Protein AF-A0A7X7FWV8-F1 (afdb_monomer)

pLDDT: mean 86.87, std 10.94, range [51.66, 97.0]

Sequence (102 aa):
MTTLDWKPKEHTPRALLIGHDPRLQLSDTQAEYALFANYYFDKTIKDRAFKSKQGLAAAAFNQISHITNGKIKPKEIYITNLCNSALPHALQSKTVYIPVEK

Foldseek 3Di:
DFAAKDAQPPEAAPEEAAAAEQADLPDPHGANHALVLCLCVPPVDDDPCSVVSNVSNVVVQVVVCVVVVNPAHSSNYIYYYPGRDDDPRDDPPDDDDDDDDD

Secondary structure (DSSP, 8-state):
-BPBPB--SSS---EEEEES-SEETTEEEEPSBGGGHHHHH-SS---TTHHHHHHHHHHHHHHHHHHTTTSS-GGGEEEEES-SB-PPPPPTT-PPPPPPP-

Structure (mmCIF, N/CA/C/O backbone):
data_AF-A0A7X7FWV8-F1
#
_entry.id   AF-A0A7X7FWV8-F1
#
loop_
_atom_site.group_PDB
_atom_site.id
_atom_site.type_symbol
_atom_site.label_atom_id
_atom_site.label_alt_id
_atom_site.label_comp_id
_atom_site.label_asym_id
_atom_site.label_entity_id
_atom_site.label_seq_id
_atom_site.pdbx_PDB_ins_code
_atom_site.Cartn_x
_atom_site.Cartn_y
_atom_site.Cartn_z
_atom_site.occupancy
_atom_site.B_iso_or_equiv
_atom_site.auth_seq_id
_atom_site.auth_comp_id
_atom_site.auth_asym_id
_atom_site.auth_atom_id
_atom_site.pdbx_PDB_model_num
ATOM 1 N N . MET A 1 1 ? 13.189 -9.725 -5.873 1.00 69.19 1 MET A N 1
ATOM 2 C CA . MET A 1 1 ? 12.690 -9.321 -4.544 1.00 69.19 1 MET A CA 1
ATOM 3 C C . MET A 1 1 ? 11.186 -9.535 -4.540 1.00 69.19 1 MET A C 1
ATOM 5 O O . MET A 1 1 ? 10.567 -9.252 -5.560 1.00 69.19 1 MET A O 1
ATOM 9 N N . THR A 1 2 ? 10.635 -10.077 -3.456 1.00 85.88 2 THR A N 1
ATOM 10 C CA . THR A 1 2 ? 9.190 -10.304 -3.304 1.00 85.88 2 THR A CA 1
ATOM 11 C C . THR A 1 2 ? 8.635 -9.225 -2.388 1.00 85.88 2 THR A C 1
ATOM 13 O O . THR A 1 2 ? 9.180 -9.011 -1.306 1.00 85.88 2 THR A O 1
ATOM 16 N N . THR A 1 3 ? 7.589 -8.532 -2.823 1.00 92.38 3 THR A N 1
ATOM 17 C CA . THR A 1 3 ? 6.879 -7.556 -1.994 1.00 92.38 3 THR A CA 1
ATOM 18 C C . THR A 1 3 ? 6.072 -8.266 -0.919 1.00 92.38 3 THR A C 1
ATOM 20 O O . THR A 1 3 ? 5.487 -9.322 -1.152 1.00 92.38 3 THR A O 1
ATOM 23 N N . LEU A 1 4 ? 6.038 -7.675 0.267 1.00 95.31 4 LEU A N 1
ATOM 24 C CA . LEU A 1 4 ? 5.279 -8.150 1.408 1.00 95.31 4 LEU A CA 1
ATOM 25 C C . LEU A 1 4 ? 3.865 -7.571 1.397 1.00 95.31 4 LEU A C 1
ATOM 27 O O . LEU A 1 4 ? 3.641 -6.408 1.052 1.00 95.31 4 LEU A O 1
ATOM 31 N N . ASP A 1 5 ? 2.908 -8.365 1.855 1.00 95.81 5 ASP A N 1
ATOM 32 C CA . ASP A 1 5 ? 1.575 -7.857 2.149 1.00 95.81 5 ASP A CA 1
ATOM 33 C C . ASP A 1 5 ? 1.603 -6.941 3.380 1.00 95.81 5 ASP A C 1
ATOM 35 O O . ASP A 1 5 ? 2.430 -7.103 4.282 1.00 95.81 5 ASP A O 1
ATOM 39 N N . TRP A 1 6 ? 0.639 -6.027 3.479 1.00 94.94 6 TRP A N 1
ATOM 40 C CA . TRP A 1 6 ? 0.399 -5.276 4.708 1.00 94.94 6 TRP A CA 1
ATOM 41 C C . TRP A 1 6 ? -0.863 -5.769 5.407 1.00 94.94 6 TRP A C 1
ATOM 43 O O . TRP A 1 6 ? -1.981 -5.543 4.939 1.00 94.94 6 TRP A O 1
ATOM 53 N N . LYS A 1 7 ? -0.674 -6.433 6.551 1.00 93.81 7 LYS A N 1
ATOM 54 C CA . LYS A 1 7 ? -1.748 -6.991 7.381 1.00 93.81 7 LYS A CA 1
ATOM 55 C C . LYS A 1 7 ? -2.016 -6.093 8.591 1.00 93.81 7 LYS A C 1
ATOM 57 O O . LYS A 1 7 ? -1.074 -5.781 9.324 1.00 93.81 7 LYS A O 1
ATOM 62 N N . PRO A 1 8 ? -3.281 -5.713 8.847 1.00 88.81 8 PRO A N 1
ATOM 63 C CA . PRO A 1 8 ? -3.694 -5.173 10.135 1.00 88.81 8 PRO A CA 1
ATOM 64 C C . PRO A 1 8 ? -3.218 -6.061 11.288 1.00 88.81 8 PRO A C 1
ATOM 66 O O . PRO A 1 8 ? -3.483 -7.260 11.288 1.00 88.81 8 PRO A O 1
ATOM 69 N N . LYS A 1 9 ? -2.506 -5.485 12.264 1.00 85.94 9 LYS A N 1
ATOM 70 C CA . LYS A 1 9 ? -2.011 -6.235 13.434 1.00 85.94 9 LYS A CA 1
ATOM 71 C C . LYS A 1 9 ? -3.064 -6.377 14.533 1.00 85.94 9 LYS A C 1
ATOM 73 O O . LYS A 1 9 ? -3.150 -7.416 15.171 1.00 85.94 9 LYS A O 1
ATOM 78 N N . GLU A 1 10 ? -3.855 -5.328 14.744 1.00 89.38 10 GLU A N 1
ATOM 79 C CA . GLU A 1 10 ? -4.756 -5.188 15.902 1.00 89.38 10 GLU A CA 1
ATOM 80 C C . GLU A 1 10 ? -6.244 -5.198 15.520 1.00 89.38 10 GLU A C 1
ATOM 82 O O . GLU A 1 10 ? -7.116 -5.080 16.378 1.00 89.38 10 GLU A O 1
ATOM 87 N N . HIS A 1 11 ? -6.560 -5.307 14.228 1.00 89.19 11 HIS A N 1
ATOM 88 C CA . HIS A 1 11 ? -7.925 -5.198 13.720 1.00 89.19 11 HIS A CA 1
ATOM 89 C C . HIS A 1 11 ? -8.244 -6.332 12.755 1.00 89.19 11 HIS A C 1
ATOM 91 O O . HIS A 1 11 ? -7.421 -6.682 11.912 1.00 89.19 11 HIS A O 1
ATOM 97 N N . THR A 1 12 ? -9.469 -6.851 12.823 1.00 92.38 12 THR A N 1
ATOM 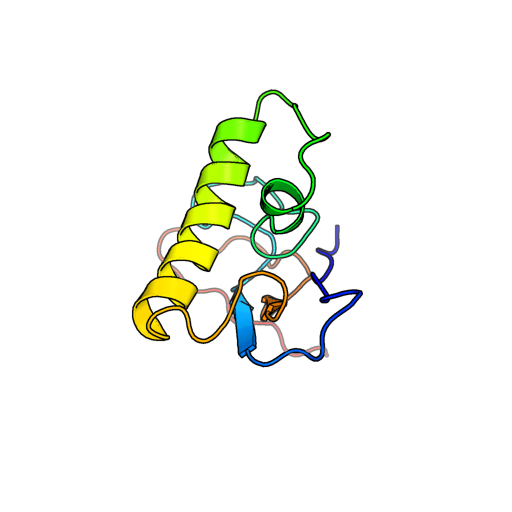98 C CA . THR A 1 12 ? -9.999 -7.736 11.782 1.00 92.38 12 THR A CA 1
ATOM 99 C C . THR A 1 12 ? -10.110 -6.950 10.473 1.00 92.38 12 THR A C 1
ATOM 101 O O . THR A 1 12 ? -10.753 -5.894 10.467 1.00 92.38 12 THR A O 1
ATOM 104 N N . PRO A 1 13 ? -9.512 -7.422 9.363 1.00 94.69 13 PRO A N 1
ATOM 105 C CA . PRO A 1 13 ? -9.652 -6.758 8.076 1.00 94.69 13 PRO A CA 1
ATOM 106 C C . PRO A 1 13 ? -11.118 -6.670 7.637 1.00 94.69 13 PRO A C 1
ATOM 108 O O . PRO A 1 13 ? -11.856 -7.651 7.698 1.00 94.69 13 PRO A O 1
ATOM 111 N N . ARG A 1 14 ? -11.531 -5.492 7.168 1.00 95.56 14 ARG A N 1
ATOM 112 C CA . ARG A 1 14 ? -12.881 -5.207 6.645 1.00 95.56 14 ARG A CA 1
ATOM 113 C C . ARG A 1 14 ? -12.882 -4.839 5.164 1.00 95.56 14 ARG A C 1
ATOM 115 O O . ARG A 1 14 ? -13.946 -4.764 4.558 1.00 95.56 14 ARG A O 1
ATOM 122 N N . ALA A 1 15 ? -11.703 -4.613 4.590 1.00 94.94 15 ALA A N 1
ATOM 123 C CA . ALA A 1 15 ? -11.498 -4.442 3.159 1.00 94.94 15 ALA A CA 1
ATOM 124 C C . ALA A 1 15 ? -10.193 -5.110 2.718 1.00 94.94 15 ALA A C 1
ATOM 126 O O . ALA A 1 15 ? -9.235 -5.198 3.492 1.00 94.94 15 ALA A O 1
ATOM 127 N N . LEU A 1 16 ? -10.173 -5.531 1.455 1.00 95.69 16 LEU A N 1
ATOM 128 C CA . LEU A 1 16 ? -8.999 -6.023 0.747 1.00 95.69 16 LEU A CA 1
ATOM 129 C C . LEU A 1 16 ? -8.669 -5.046 -0.383 1.00 95.69 16 LEU A C 1
ATOM 131 O O . LEU A 1 16 ? -9.499 -4.805 -1.257 1.00 95.69 16 LEU A O 1
ATOM 135 N N . LEU A 1 17 ? -7.463 -4.489 -0.351 1.00 94.81 17 LEU A N 1
ATOM 136 C CA . LEU A 1 17 ? -6.908 -3.668 -1.418 1.00 94.81 17 LEU A CA 1
ATOM 137 C C . LEU A 1 17 ? -5.860 -4.481 -2.177 1.00 94.81 17 LEU A C 1
ATOM 139 O O . LEU A 1 17 ? -4.893 -4.956 -1.584 1.00 94.81 17 LEU A O 1
ATOM 143 N N . ILE A 1 18 ? -6.055 -4.627 -3.486 1.00 93.88 18 ILE A N 1
ATOM 144 C CA . ILE A 1 18 ? -5.180 -5.420 -4.350 1.00 93.88 18 ILE A CA 1
ATOM 145 C C . ILE A 1 18 ? -4.525 -4.487 -5.375 1.00 93.88 18 ILE A C 1
ATOM 147 O O . ILE A 1 18 ? -5.210 -3.920 -6.225 1.00 93.88 18 ILE A O 1
ATOM 151 N N . GLY A 1 19 ? -3.207 -4.307 -5.270 1.00 88.88 19 GLY A N 1
ATOM 152 C CA . GLY A 1 19 ? -2.372 -3.673 -6.293 1.00 88.88 19 GLY A CA 1
ATOM 153 C C . GLY A 1 19 ? -2.043 -4.632 -7.442 1.00 88.88 19 GLY A C 1
ATOM 154 O O . GLY A 1 19 ? -2.428 -5.797 -7.418 1.00 88.88 19 GLY A O 1
ATOM 155 N N . HIS A 1 20 ? -1.328 -4.172 -8.466 1.00 85.56 20 HIS A N 1
ATOM 156 C CA . HIS A 1 20 ? -0.975 -5.029 -9.604 1.00 85.56 20 HIS A CA 1
ATOM 157 C C . HIS A 1 20 ? 0.262 -5.896 -9.304 1.00 85.56 20 HIS A C 1
ATOM 159 O O . HIS A 1 20 ? 0.156 -7.117 -9.205 1.00 85.56 20 HIS A O 1
ATOM 165 N N . ASP A 1 21 ? 1.421 -5.267 -9.117 1.00 83.25 21 ASP A N 1
ATOM 166 C CA . ASP A 1 21 ? 2.715 -5.887 -8.853 1.00 83.25 21 ASP A CA 1
ATOM 167 C C . ASP A 1 21 ? 3.644 -4.907 -8.100 1.00 83.25 21 ASP A C 1
ATOM 169 O O . ASP A 1 21 ? 3.275 -3.748 -7.898 1.00 83.25 21 ASP A O 1
ATOM 173 N N . PRO A 1 22 ? 4.828 -5.349 -7.633 1.00 83.50 22 PRO A N 1
ATOM 174 C CA . PRO A 1 22 ? 5.760 -4.548 -6.839 1.00 83.50 22 PRO A CA 1
ATOM 175 C C . PRO A 1 22 ? 6.233 -3.241 -7.470 1.00 83.50 22 PRO A C 1
ATOM 177 O O . PRO A 1 22 ? 6.701 -2.359 -6.742 1.00 83.50 22 PRO A O 1
ATOM 180 N N . ARG A 1 23 ? 6.241 -3.152 -8.804 1.00 83.06 23 ARG A N 1
ATOM 181 C CA . ARG A 1 23 ? 6.833 -2.027 -9.532 1.00 83.06 23 ARG A CA 1
ATOM 182 C C . ARG 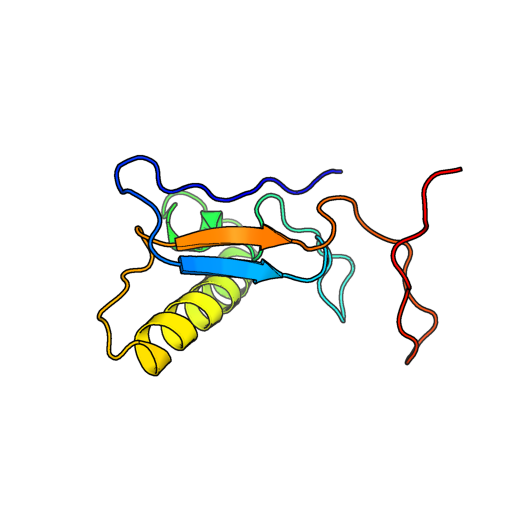A 1 23 ? 5.838 -0.897 -9.681 1.00 83.06 23 ARG A C 1
ATOM 184 O O . ARG A 1 23 ? 4.641 -1.108 -9.793 1.00 83.06 23 ARG A O 1
ATOM 191 N N . LEU A 1 24 ? 6.341 0.323 -9.783 1.00 75.19 24 LEU A N 1
ATOM 192 C CA . LEU A 1 24 ? 5.524 1.419 -10.285 1.00 75.19 24 LEU A CA 1
ATOM 193 C C . LEU A 1 24 ? 5.403 1.330 -11.809 1.00 75.19 24 LEU A C 1
ATOM 195 O O . LEU A 1 24 ? 6.374 1.047 -12.502 1.00 75.19 24 LEU A O 1
ATOM 199 N N . GLN A 1 25 ? 4.229 1.665 -12.345 1.00 71.19 25 GLN A N 1
ATOM 200 C CA . GLN A 1 25 ? 3.950 1.599 -13.786 1.00 71.19 25 GLN A CA 1
ATOM 201 C C . GLN A 1 25 ? 4.985 2.334 -14.661 1.00 71.19 25 GLN A C 1
ATOM 203 O O . GLN A 1 25 ? 5.242 1.924 -15.788 1.00 71.19 25 GLN A O 1
ATOM 208 N N . LEU A 1 26 ? 5.567 3.426 -14.153 1.00 73.06 26 LEU A N 1
ATOM 209 C CA . LEU A 1 26 ? 6.497 4.294 -14.885 1.00 73.06 26 LEU A CA 1
ATOM 210 C C . LEU A 1 26 ? 7.914 4.311 -14.281 1.00 73.06 26 LEU A C 1
ATOM 212 O O . LEU A 1 26 ? 8.691 5.217 -14.575 1.00 73.06 26 LEU A O 1
ATOM 216 N N . SER A 1 27 ? 8.253 3.378 -13.384 1.00 74.88 27 SER A N 1
ATOM 217 C CA . SER A 1 27 ? 9.553 3.374 -12.702 1.00 74.88 27 SER A CA 1
ATOM 218 C C . SER A 1 27 ? 9.974 1.977 -12.249 1.00 74.88 27 SER A C 1
ATOM 220 O O . SER A 1 27 ? 9.157 1.177 -11.811 1.00 74.88 27 SER A O 1
ATOM 222 N N . ASP A 1 28 ? 11.286 1.735 -12.225 1.00 76.56 28 ASP A N 1
ATOM 223 C CA . ASP A 1 28 ? 11.896 0.536 -11.632 1.00 76.56 28 ASP A CA 1
ATOM 224 C C . ASP A 1 28 ? 11.808 0.474 -10.099 1.00 76.56 28 ASP A C 1
ATOM 226 O O . ASP A 1 28 ? 12.288 -0.478 -9.483 1.00 76.56 28 ASP A O 1
ATOM 230 N N . THR A 1 29 ? 11.212 1.482 -9.457 1.00 83.69 29 THR A N 1
ATOM 231 C CA . THR A 1 29 ? 11.025 1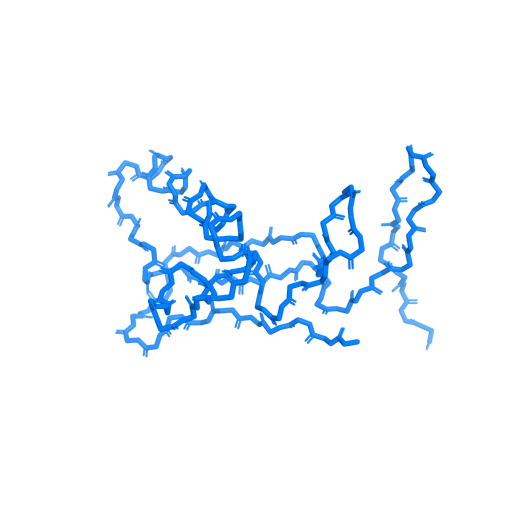.484 -8.005 1.00 83.69 29 THR A CA 1
ATOM 232 C C . THR A 1 29 ? 10.155 0.300 -7.597 1.00 83.69 29 THR A C 1
ATOM 234 O O . THR A 1 29 ? 8.989 0.225 -7.980 1.00 83.69 29 THR A O 1
ATOM 237 N N . GLN A 1 30 ? 10.714 -0.587 -6.774 1.00 83.56 30 GLN A N 1
ATOM 238 C CA . GLN A 1 30 ? 10.003 -1.718 -6.184 1.00 83.56 30 GLN A CA 1
ATOM 239 C C . GLN A 1 30 ? 9.600 -1.405 -4.744 1.00 83.56 30 GLN A C 1
ATOM 241 O O . GLN A 1 30 ? 10.386 -0.860 -3.963 1.00 83.56 30 GLN A O 1
ATOM 246 N N . ALA A 1 31 ? 8.362 -1.739 -4.396 1.00 88.62 31 ALA A N 1
ATOM 247 C CA . ALA A 1 31 ? 7.851 -1.579 -3.047 1.00 88.62 31 ALA A CA 1
ATOM 248 C C . ALA A 1 31 ? 8.241 -2.775 -2.168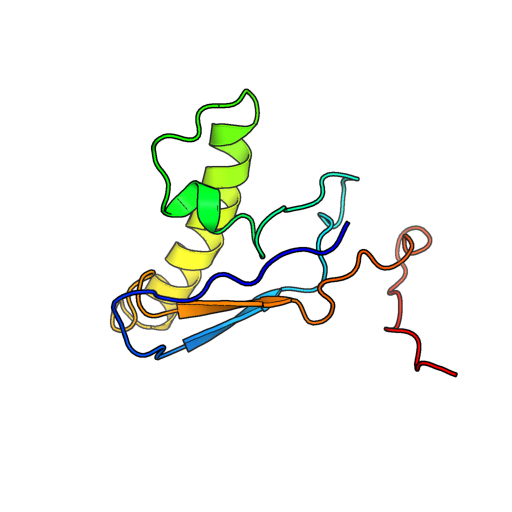 1.00 88.62 31 ALA A C 1
ATOM 250 O O . ALA A 1 31 ? 8.035 -3.926 -2.543 1.00 88.62 31 ALA A O 1
ATOM 251 N N . GLU A 1 32 ? 8.772 -2.517 -0.974 1.00 91.50 32 GLU A N 1
ATOM 252 C CA . GLU A 1 32 ? 8.999 -3.579 0.015 1.00 91.50 32 GLU A CA 1
ATOM 253 C C . GLU A 1 32 ? 7.668 -4.130 0.540 1.00 91.50 32 GLU A C 1
ATOM 255 O O . GLU A 1 32 ? 7.507 -5.339 0.643 1.00 91.50 32 GLU A O 1
ATOM 260 N N . TYR A 1 33 ? 6.697 -3.246 0.790 1.00 94.38 33 TYR A N 1
ATOM 261 C CA . TYR A 1 33 ? 5.318 -3.592 1.135 1.00 94.38 33 TYR A CA 1
ATOM 262 C C . TYR A 1 33 ? 4.363 -3.127 0.040 1.00 94.38 33 TYR A C 1
ATOM 264 O O . TYR A 1 33 ? 4.570 -2.059 -0.540 1.00 94.38 33 TYR A O 1
ATOM 272 N N . ALA A 1 34 ? 3.301 -3.894 -0.213 1.00 94.31 34 ALA A N 1
ATOM 273 C CA . ALA A 1 34 ? 2.308 -3.590 -1.237 1.00 94.31 34 ALA A CA 1
ATOM 274 C C . ALA A 1 34 ? 1.798 -2.145 -1.100 1.00 94.31 34 ALA A C 1
ATOM 276 O O . ALA A 1 34 ? 1.478 -1.683 -0.001 1.00 94.31 34 ALA A O 1
ATOM 277 N N . LEU A 1 35 ? 1.788 -1.413 -2.222 1.00 91.94 35 LEU A N 1
ATOM 278 C CA . LEU A 1 35 ? 1.406 0.006 -2.304 1.00 91.94 35 LEU A CA 1
ATOM 279 C C . LEU A 1 35 ? 2.169 0.940 -1.338 1.00 91.94 35 LEU A C 1
ATOM 281 O O . LEU A 1 35 ? 1.650 1.982 -0.941 1.00 91.94 35 LEU A O 1
ATOM 285 N N . PHE A 1 36 ? 3.398 0.578 -0.950 1.00 94.06 36 PHE A N 1
ATOM 286 C CA . PHE A 1 36 ? 4.209 1.301 0.040 1.00 94.06 36 PHE A CA 1
ATOM 287 C C . PHE A 1 36 ? 3.492 1.500 1.384 1.00 94.06 36 PHE A C 1
ATOM 289 O O . PHE A 1 36 ? 3.722 2.495 2.074 1.00 94.06 36 PHE A O 1
ATOM 296 N N . ALA A 1 37 ? 2.613 0.569 1.770 1.00 94.69 37 ALA A N 1
ATOM 297 C CA . ALA A 1 37 ? 1.767 0.705 2.954 1.00 94.69 37 ALA A CA 1
ATOM 298 C C . ALA A 1 37 ? 2.556 1.012 4.239 1.00 94.69 37 ALA A C 1
ATOM 300 O O . ALA A 1 37 ? 2.102 1.800 5.070 1.00 94.69 37 ALA A O 1
ATOM 301 N N . ASN A 1 38 ? 3.772 0.476 4.376 1.00 94.44 38 ASN A N 1
ATOM 302 C CA . ASN A 1 38 ? 4.667 0.783 5.489 1.00 94.44 38 ASN A CA 1
ATOM 303 C C . ASN A 1 38 ? 4.957 2.289 5.630 1.00 94.44 38 ASN A C 1
ATOM 305 O O . ASN A 1 38 ? 4.929 2.791 6.746 1.00 94.44 38 ASN A O 1
ATOM 309 N N . TYR A 1 39 ? 5.118 3.045 4.538 1.00 94.94 39 TYR A N 1
ATOM 310 C CA . TYR A 1 39 ? 5.346 4.503 4.583 1.00 94.94 39 TYR A CA 1
ATOM 311 C C . TYR A 1 39 ? 4.128 5.297 5.093 1.00 94.94 39 TYR A C 1
ATOM 313 O O . TYR A 1 39 ? 4.255 6.457 5.510 1.00 94.94 39 TYR A O 1
ATOM 321 N N . TYR A 1 40 ? 2.931 4.703 5.058 1.00 94.50 40 TYR A N 1
ATOM 322 C CA . TYR A 1 40 ? 1.739 5.315 5.638 1.00 94.50 40 TYR A CA 1
ATOM 323 C C . TYR A 1 40 ? 1.710 5.164 7.162 1.00 94.50 40 TYR A C 1
ATOM 325 O O . TYR A 1 40 ? 1.464 6.151 7.865 1.00 94.50 40 TYR A O 1
ATOM 333 N N . PHE A 1 41 ? 1.981 3.958 7.669 1.00 92.44 41 PHE A N 1
ATOM 334 C CA . PHE A 1 41 ? 1.845 3.628 9.091 1.00 92.44 41 PHE A CA 1
ATOM 335 C C . PHE A 1 41 ? 3.113 3.875 9.908 1.00 92.44 41 PHE A C 1
ATOM 337 O O . PHE A 1 41 ? 3.019 4.335 11.044 1.00 92.44 41 PHE A O 1
ATOM 344 N N . ASP A 1 42 ? 4.287 3.611 9.343 1.00 91.25 42 ASP A N 1
ATOM 345 C CA . ASP A 1 42 ? 5.562 3.791 10.022 1.00 91.25 42 ASP A CA 1
ATOM 346 C C . ASP A 1 42 ? 6.100 5.210 9.788 1.00 91.25 42 ASP A C 1
ATOM 348 O O . ASP A 1 42 ? 6.577 5.569 8.710 1.00 91.25 42 ASP A O 1
ATOM 352 N N . LYS A 1 43 ? 6.009 6.046 10.826 1.00 85.94 43 LYS A N 1
ATOM 353 C CA . LYS A 1 43 ? 6.506 7.431 10.804 1.00 85.94 43 LYS A CA 1
ATOM 354 C C . LYS A 1 43 ? 8.008 7.546 11.088 1.00 85.94 43 LYS A C 1
ATOM 356 O O . LYS A 1 43 ? 8.542 8.658 11.045 1.00 85.94 43 LYS A O 1
ATOM 361 N N . THR A 1 44 ? 8.677 6.436 11.402 1.00 92.38 44 THR A N 1
ATOM 362 C CA . THR A 1 44 ? 10.125 6.397 11.645 1.00 92.38 44 THR A CA 1
ATOM 363 C C . THR A 1 44 ? 10.921 6.346 10.342 1.00 92.38 44 THR A C 1
ATOM 365 O O . THR A 1 44 ? 12.029 6.881 10.288 1.00 92.38 44 THR A O 1
ATOM 368 N N . ILE A 1 45 ? 10.334 5.810 9.266 1.00 90.69 45 ILE A N 1
ATOM 369 C CA . ILE A 1 45 ? 10.914 5.847 7.921 1.00 90.69 45 ILE A CA 1
ATOM 370 C C . ILE A 1 45 ? 11.024 7.309 7.475 1.00 90.69 45 ILE A C 1
ATOM 372 O O . ILE A 1 45 ? 10.021 8.012 7.417 1.00 90.69 45 ILE A O 1
ATOM 376 N N . LYS A 1 46 ? 12.233 7.790 7.164 1.00 88.75 46 LYS A N 1
ATOM 377 C CA . LYS A 1 46 ? 12.491 9.178 6.718 1.00 88.75 46 LYS A CA 1
ATOM 378 C C . LYS A 1 46 ? 13.593 9.260 5.656 1.00 88.75 46 LYS A C 1
ATOM 380 O O . LYS A 1 46 ? 14.442 10.148 5.689 1.00 88.75 46 LYS A O 1
ATOM 385 N N . ASP A 1 47 ? 13.598 8.312 4.724 1.00 90.94 47 ASP A N 1
ATOM 386 C CA . ASP A 1 47 ? 14.539 8.310 3.600 1.00 90.94 47 ASP A CA 1
ATOM 387 C C . ASP A 1 47 ? 14.270 9.455 2.594 1.00 90.94 47 ASP A C 1
ATOM 389 O O . ASP A 1 47 ? 13.280 10.188 2.677 1.00 90.94 47 ASP A O 1
ATOM 393 N N . ARG A 1 48 ? 15.151 9.608 1.595 1.00 88.88 48 ARG A N 1
ATOM 394 C CA . ARG A 1 48 ? 15.026 10.646 0.553 1.00 88.88 48 ARG A CA 1
ATOM 395 C C . ARG A 1 48 ? 13.723 10.543 -0.256 1.00 88.88 48 ARG A C 1
ATOM 397 O O . ARG A 1 48 ? 13.235 11.558 -0.749 1.00 88.88 48 ARG A O 1
ATOM 404 N N . ALA A 1 49 ? 13.166 9.342 -0.402 1.00 86.56 49 ALA A N 1
ATOM 405 C CA . ALA A 1 49 ? 11.950 9.073 -1.168 1.00 86.56 49 ALA A CA 1
ATOM 406 C C . ALA A 1 49 ? 10.670 9.137 -0.311 1.00 86.56 49 ALA A C 1
ATOM 408 O O . ALA A 1 49 ? 9.568 9.012 -0.854 1.00 86.56 49 ALA A O 1
ATOM 409 N N . PHE A 1 50 ? 10.797 9.364 1.000 1.00 90.12 50 PHE A N 1
ATOM 410 C CA . PHE A 1 50 ? 9.722 9.248 1.979 1.00 90.12 50 PHE A CA 1
ATOM 411 C C . PHE A 1 50 ? 8.473 10.031 1.587 1.00 90.12 50 PHE A C 1
ATOM 413 O O . PHE A 1 50 ? 7.392 9.455 1.531 1.00 90.12 50 PHE A O 1
ATOM 420 N N . LYS A 1 51 ? 8.612 11.322 1.257 1.00 89.69 51 LYS A N 1
ATOM 421 C CA . LYS A 1 51 ? 7.463 12.177 0.910 1.00 89.69 51 LYS A CA 1
ATOM 422 C C . LYS A 1 51 ? 6.677 11.634 -0.286 1.00 89.69 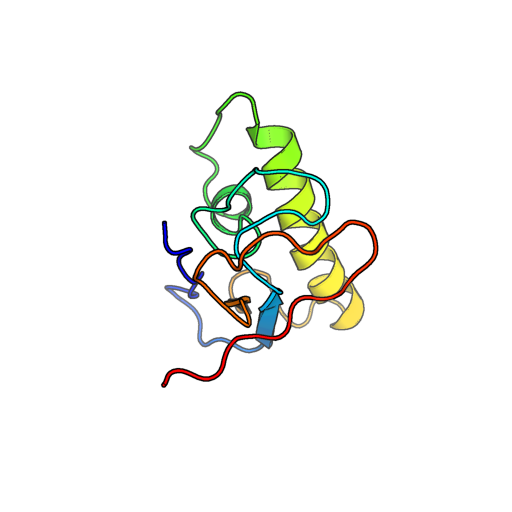51 LYS A C 1
ATOM 424 O O . LYS A 1 51 ? 5.451 11.656 -0.267 1.00 89.69 51 LYS A O 1
ATOM 429 N N . SER A 1 52 ? 7.375 11.137 -1.307 1.00 90.69 52 SER A N 1
ATOM 430 C CA . SER A 1 52 ? 6.744 10.602 -2.517 1.00 90.69 52 SER A CA 1
ATOM 431 C C . SER A 1 52 ? 6.030 9.278 -2.232 1.00 90.69 52 SER A C 1
ATOM 433 O O . SER A 1 52 ? 4.839 9.158 -2.513 1.00 90.69 52 SER A O 1
ATOM 435 N N . LYS A 1 53 ? 6.713 8.318 -1.592 1.00 92.06 53 LYS A N 1
ATOM 436 C CA . LYS A 1 53 ? 6.138 7.004 -1.255 1.00 92.06 53 LYS A CA 1
ATOM 437 C C . LYS A 1 53 ? 4.995 7.107 -0.243 1.00 92.06 53 LYS A C 1
ATOM 439 O O . LYS A 1 53 ? 3.962 6.469 -0.419 1.00 92.06 53 LYS A O 1
ATOM 444 N N . GLN A 1 54 ? 5.133 7.964 0.770 1.00 94.19 54 GLN A N 1
ATOM 445 C CA . GLN A 1 54 ? 4.053 8.259 1.710 1.00 94.19 54 GLN A CA 1
ATOM 446 C C . GLN A 1 54 ? 2.859 8.909 1.007 1.00 94.19 54 GLN A C 1
ATOM 448 O O . GLN A 1 54 ? 1.725 8.555 1.315 1.00 94.19 54 GLN A O 1
ATOM 453 N N . GLY A 1 55 ? 3.092 9.842 0.078 1.00 93.38 55 GLY A N 1
ATOM 454 C CA . GLY A 1 55 ? 2.026 10.472 -0.702 1.00 93.38 55 GLY A CA 1
ATOM 455 C C . GLY A 1 55 ? 1.230 9.456 -1.524 1.00 93.38 55 GLY A C 1
ATOM 456 O O . GLY A 1 55 ? 0.002 9.468 -1.477 1.00 93.38 55 GLY A O 1
ATOM 457 N N . LEU A 1 56 ? 1.921 8.533 -2.203 1.00 91.56 56 LEU A N 1
ATOM 458 C CA . LEU A 1 56 ? 1.295 7.434 -2.948 1.00 91.56 56 LEU A CA 1
ATOM 459 C C . LEU A 1 56 ? 0.465 6.523 -2.035 1.00 91.56 56 LEU 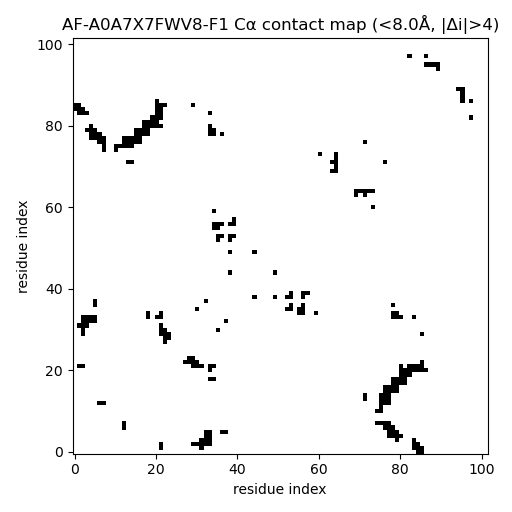A C 1
ATOM 461 O O . LEU A 1 56 ? -0.706 6.272 -2.317 1.00 91.56 56 LEU A O 1
ATOM 465 N N . ALA A 1 57 ? 1.038 6.084 -0.911 1.00 94.00 57 ALA A N 1
ATOM 466 C CA . ALA A 1 57 ? 0.324 5.246 0.048 1.00 94.00 57 ALA A CA 1
ATOM 467 C C . ALA A 1 57 ? -0.907 5.975 0.619 1.00 94.00 57 ALA A C 1
ATOM 469 O O . ALA A 1 57 ? -2.009 5.428 0.651 1.00 94.00 57 ALA A O 1
ATOM 470 N N . ALA A 1 58 ? -0.754 7.244 1.016 1.00 95.69 58 ALA A N 1
ATOM 471 C CA . ALA A 1 58 ? -1.842 8.059 1.549 1.00 95.69 58 ALA A CA 1
ATOM 472 C C . ALA A 1 58 ? -2.973 8.267 0.537 1.00 95.69 58 ALA A C 1
ATOM 474 O O . ALA A 1 58 ? -4.135 8.227 0.933 1.00 95.69 58 ALA A O 1
ATOM 475 N N . ALA A 1 59 ? -2.663 8.443 -0.750 1.00 94.69 59 ALA A N 1
ATOM 476 C CA . ALA A 1 59 ? -3.675 8.560 -1.795 1.00 94.69 59 ALA A CA 1
ATOM 477 C C . ALA A 1 59 ? -4.579 7.316 -1.857 1.00 94.69 59 ALA A C 1
ATOM 479 O O . ALA A 1 59 ? -5.802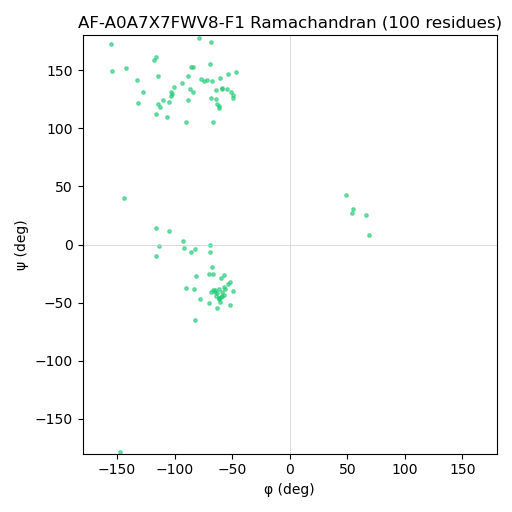 7.463 -1.876 1.00 94.69 59 ALA A O 1
ATOM 480 N N . ALA A 1 60 ? -4.004 6.110 -1.784 1.00 92.94 60 ALA A N 1
ATOM 481 C CA . ALA A 1 60 ? -4.769 4.861 -1.778 1.00 92.94 60 ALA A CA 1
ATOM 482 C C . ALA A 1 60 ? -5.712 4.762 -0.562 1.00 92.94 60 ALA A C 1
ATOM 484 O O . ALA A 1 60 ? -6.904 4.483 -0.703 1.00 92.94 60 ALA A O 1
ATOM 485 N N . PHE A 1 61 ? -5.213 5.065 0.640 1.00 94.94 61 PHE A N 1
ATOM 486 C CA . PHE A 1 61 ? -6.037 5.056 1.853 1.00 94.94 61 PHE A CA 1
ATOM 487 C C . PHE A 1 61 ? -7.116 6.139 1.858 1.00 94.94 61 PHE A C 1
ATOM 489 O O . PHE A 1 61 ? -8.242 5.887 2.288 1.00 94.94 61 PHE A O 1
ATOM 496 N N . ASN A 1 62 ? -6.793 7.337 1.369 1.00 95.56 62 ASN A N 1
ATOM 497 C CA . ASN A 1 62 ? -7.743 8.439 1.265 1.00 95.56 62 ASN A CA 1
ATOM 498 C C . ASN A 1 62 ? -8.867 8.105 0.284 1.00 95.56 62 ASN A C 1
ATOM 500 O O . ASN A 1 62 ? -10.023 8.396 0.581 1.00 95.56 62 ASN A O 1
ATOM 504 N N . GLN A 1 63 ? -8.556 7.441 -0.832 1.00 95.06 63 GLN A N 1
ATOM 505 C CA . GLN A 1 63 ? -9.562 6.964 -1.776 1.00 95.06 63 GLN A CA 1
ATOM 506 C C . GLN A 1 63 ? -10.515 5.961 -1.115 1.00 95.06 63 GLN A C 1
ATOM 508 O O . GLN A 1 63 ? -11.729 6.113 -1.233 1.00 95.06 63 GLN A O 1
ATOM 513 N N . ILE A 1 64 ? -9.997 4.984 -0.361 1.00 94.75 64 ILE A N 1
ATOM 514 C CA . ILE A 1 64 ? -10.842 4.011 0.353 1.00 94.75 64 ILE A CA 1
ATOM 515 C C . ILE A 1 64 ? -11.692 4.700 1.421 1.00 94.75 64 ILE A C 1
ATOM 517 O O . ILE A 1 64 ? -12.892 4.446 1.533 1.00 94.75 64 ILE A O 1
ATOM 521 N N . SER A 1 65 ? -11.097 5.608 2.192 1.00 95.62 65 SER A N 1
ATOM 522 C CA . SER A 1 65 ? -11.837 6.408 3.167 1.00 95.62 65 SER A CA 1
ATOM 523 C C . SER A 1 65 ? -12.964 7.191 2.485 1.00 95.62 65 SER A C 1
ATOM 525 O O . SER A 1 65 ? -14.094 7.178 2.961 1.00 95.62 65 SER A O 1
ATOM 527 N N . HIS A 1 66 ? -12.701 7.796 1.325 1.00 96.88 66 HIS A N 1
ATOM 528 C CA . HIS A 1 66 ? -13.697 8.548 0.570 1.00 96.88 66 HIS A CA 1
ATOM 529 C C . HIS A 1 66 ? -14.859 7.665 0.084 1.00 96.88 66 HIS A C 1
ATOM 531 O O . HIS A 1 66 ? -16.008 7.938 0.424 1.00 96.88 66 HIS A O 1
ATOM 537 N N . ILE A 1 67 ? -14.583 6.566 -0.631 1.00 96.06 67 ILE A N 1
ATOM 538 C CA . ILE A 1 67 ? -15.639 5.692 -1.186 1.00 96.06 67 ILE A CA 1
ATOM 539 C C . ILE A 1 67 ? -16.442 4.963 -0.101 1.00 96.06 67 ILE A C 1
ATOM 541 O O . ILE A 1 67 ? -17.594 4.598 -0.315 1.00 96.06 67 ILE A O 1
ATOM 545 N N . THR A 1 68 ? -15.851 4.754 1.078 1.00 96.19 68 THR A N 1
ATOM 546 C CA . THR A 1 68 ? -16.528 4.114 2.217 1.00 96.19 68 THR A CA 1
ATOM 547 C C . THR A 1 68 ? -17.186 5.119 3.160 1.00 96.19 68 THR A C 1
ATOM 549 O O . THR A 1 68 ? -17.721 4.716 4.195 1.00 96.19 68 THR A O 1
ATOM 552 N N . ASN A 1 69 ? -17.146 6.419 2.843 1.00 96.88 69 ASN A N 1
ATOM 553 C CA . ASN A 1 69 ? -17.575 7.502 3.730 1.00 96.88 69 ASN A CA 1
ATOM 554 C C . ASN A 1 69 ? -16.972 7.376 5.148 1.00 96.88 69 ASN A C 1
ATOM 556 O O . ASN A 1 69 ? -17.657 7.463 6.166 1.00 96.88 69 ASN A O 1
ATOM 560 N N . GLY A 1 70 ? -15.683 7.040 5.213 1.00 96.00 70 GLY A N 1
ATOM 561 C CA . GLY A 1 70 ? -14.907 6.887 6.438 1.00 96.00 70 GLY A CA 1
ATOM 562 C C . GLY A 1 70 ? -15.289 5.690 7.314 1.00 96.00 70 GLY A C 1
ATOM 563 O O . GLY A 1 70 ? -14.775 5.598 8.435 1.00 96.00 70 GLY A O 1
ATOM 564 N N . LYS A 1 71 ? -16.167 4.788 6.846 1.00 97.00 71 LYS A N 1
ATOM 565 C CA . LYS A 1 71 ? -16.608 3.593 7.591 1.00 97.00 71 LYS A CA 1
ATOM 566 C C . LYS A 1 71 ? -15.517 2.534 7.735 1.00 97.00 71 LYS A C 1
ATOM 568 O O . LYS A 1 71 ? -15.595 1.731 8.666 1.00 97.00 71 LYS A O 1
ATOM 573 N N . ILE A 1 72 ? -14.547 2.520 6.821 1.00 96.44 72 ILE A N 1
ATOM 574 C CA . ILE A 1 72 ? -13.368 1.652 6.874 1.00 96.44 72 ILE A CA 1
ATOM 575 C C . ILE A 1 72 ? -12.149 2.539 7.103 1.00 96.44 72 ILE A C 1
ATOM 577 O O . ILE A 1 72 ? -11.846 3.428 6.306 1.00 96.44 72 ILE A O 1
ATOM 581 N N . LYS A 1 73 ? -11.463 2.327 8.223 1.00 95.00 73 LYS A N 1
ATOM 582 C CA . LYS A 1 73 ? -10.230 3.032 8.570 1.00 95.00 73 LYS A CA 1
ATOM 583 C C . LYS A 1 73 ? -9.030 2.347 7.912 1.00 95.00 73 LYS A C 1
ATOM 585 O O . LYS A 1 73 ? -9.048 1.132 7.748 1.00 95.00 73 LYS A O 1
ATOM 590 N N . PRO A 1 74 ? -7.935 3.078 7.634 1.00 94.81 74 PRO A N 1
ATOM 591 C CA . PRO A 1 74 ? -6.713 2.507 7.059 1.00 94.81 74 PRO A CA 1
ATOM 592 C C . PRO A 1 74 ? -6.204 1.251 7.779 1.00 94.81 74 PRO A C 1
ATOM 594 O O . PRO A 1 74 ? -5.805 0.279 7.149 1.00 94.81 74 PRO A O 1
ATOM 597 N N . LYS A 1 75 ? -6.281 1.247 9.114 1.00 95.19 75 LYS A N 1
ATOM 598 C CA . LYS A 1 75 ? -5.858 0.133 9.973 1.00 95.19 75 LYS A CA 1
ATOM 599 C C . LYS A 1 75 ? -6.740 -1.120 9.891 1.00 95.19 75 LYS A C 1
ATOM 601 O O . LYS A 1 75 ? -6.394 -2.117 10.502 1.00 95.19 75 LYS A O 1
ATOM 606 N N . GLU A 1 76 ? -7.862 -1.071 9.175 1.00 95.69 76 GLU A N 1
ATOM 607 C CA . GLU A 1 76 ? -8.793 -2.188 8.956 1.00 95.69 76 GLU A CA 1
ATOM 608 C C . GLU A 1 76 ? -8.663 -2.771 7.534 1.00 95.69 76 GLU A C 1
ATOM 610 O O . GLU A 1 76 ? -9.519 -3.538 7.095 1.00 95.69 76 GLU A O 1
ATOM 615 N N . ILE A 1 77 ? -7.626 -2.390 6.783 1.00 95.94 77 ILE A N 1
ATOM 616 C CA . ILE A 1 77 ? -7.453 -2.769 5.377 1.00 95.94 77 ILE A CA 1
ATOM 617 C C . ILE A 1 77 ? -6.293 -3.751 5.258 1.00 95.94 77 ILE A C 1
ATOM 619 O O . ILE A 1 77 ? -5.173 -3.451 5.670 1.00 95.94 77 ILE A O 1
ATOM 623 N N . TYR A 1 78 ? -6.567 -4.913 4.669 1.00 96.50 78 TYR A N 1
ATOM 624 C CA . TYR A 1 78 ? -5.539 -5.845 4.222 1.00 96.50 78 TYR A CA 1
ATOM 625 C C . TYR A 1 78 ? -5.084 -5.470 2.809 1.00 96.50 78 TYR A C 1
ATOM 627 O O . TYR A 1 78 ? -5.922 -5.187 1.954 1.00 96.50 78 TYR A O 1
ATOM 635 N N . ILE A 1 79 ? -3.772 -5.437 2.569 1.00 95.88 79 ILE A N 1
ATOM 636 C CA . ILE A 1 79 ? -3.198 -4.957 1.307 1.00 95.88 79 ILE A CA 1
ATOM 637 C C . ILE A 1 79 ? -2.245 -5.998 0.744 1.00 95.88 79 ILE A C 1
ATOM 639 O O . ILE A 1 79 ? -1.359 -6.473 1.451 1.00 95.88 79 ILE A O 1
ATOM 643 N N . THR A 1 80 ? -2.408 -6.300 -0.536 1.00 95.75 80 THR A N 1
ATOM 644 C CA . THR A 1 80 ? -1.573 -7.234 -1.296 1.00 95.75 80 THR A CA 1
ATOM 645 C C . THR A 1 80 ? -1.472 -6.772 -2.753 1.00 95.75 80 THR A C 1
ATOM 647 O O . THR A 1 80 ? -2.038 -5.738 -3.115 1.00 95.75 80 THR A O 1
ATOM 650 N N . ASN A 1 81 ? -0.769 -7.522 -3.598 1.00 92.38 81 ASN A N 1
ATOM 651 C CA . ASN A 1 81 ? -0.782 -7.351 -5.048 1.00 92.38 81 ASN A CA 1
ATOM 652 C C . ASN A 1 81 ? -1.319 -8.615 -5.730 1.00 92.38 81 ASN A C 1
ATOM 654 O O . ASN A 1 81 ? -1.243 -9.705 -5.169 1.00 92.38 81 ASN A O 1
ATOM 658 N N . LEU A 1 82 ? -1.806 -8.486 -6.968 1.00 89.75 82 LEU A N 1
ATOM 659 C CA . LEU A 1 82 ? -2.140 -9.634 -7.818 1.00 89.75 82 LEU A CA 1
ATOM 660 C C . LEU A 1 82 ? -0.922 -10.544 -8.013 1.00 89.75 82 LEU A C 1
ATOM 662 O O . LEU A 1 82 ? -1.056 -11.764 -8.037 1.00 89.75 82 LEU A O 1
ATOM 666 N N . CYS A 1 83 ? 0.268 -9.951 -8.120 1.00 87.62 83 CYS A N 1
ATOM 667 C CA . CYS A 1 83 ? 1.534 -10.662 -8.084 1.00 87.62 83 CYS A CA 1
ATOM 668 C C . CYS A 1 83 ? 2.485 -9.955 -7.118 1.00 87.62 83 CYS A C 1
ATOM 670 O O . CYS A 1 83 ? 2.787 -8.789 -7.308 1.00 87.62 83 CYS A O 1
ATOM 672 N N . ASN A 1 84 ? 2.989 -10.635 -6.088 1.00 89.25 84 ASN A N 1
ATOM 673 C CA . ASN A 1 84 ? 4.005 -10.059 -5.193 1.00 89.25 84 ASN A CA 1
ATOM 674 C C . ASN A 1 84 ? 5.440 -10.236 -5.711 1.00 89.25 84 ASN A C 1
ATOM 676 O O . ASN A 1 84 ? 6.381 -9.682 -5.142 1.00 89.25 84 ASN A O 1
ATOM 680 N N . SER A 1 85 ? 5.614 -10.978 -6.803 1.00 87.94 85 SER A N 1
ATOM 681 C CA . SER A 1 85 ? 6.874 -11.061 -7.532 1.00 87.94 85 SER A CA 1
ATOM 682 C C . SER A 1 85 ? 6.874 -10.043 -8.665 1.00 87.94 85 SER A C 1
ATOM 684 O O . SER A 1 85 ? 5.880 -9.851 -9.358 1.00 87.94 85 S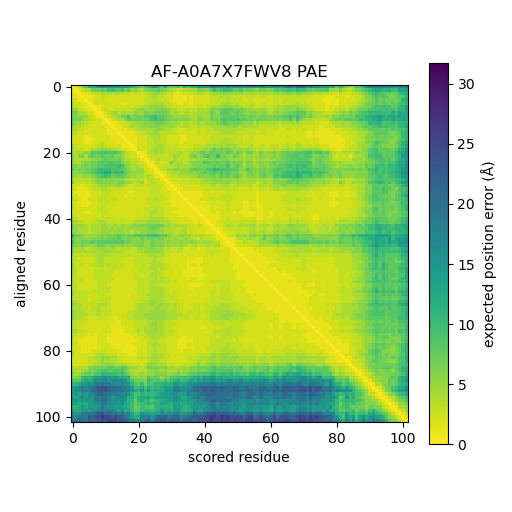ER A O 1
ATOM 686 N N . ALA A 1 86 ? 8.008 -9.384 -8.871 1.00 77.94 86 ALA A N 1
ATOM 687 C CA . ALA A 1 86 ? 8.151 -8.391 -9.923 1.00 77.94 86 ALA A CA 1
ATOM 688 C C . ALA A 1 86 ? 8.054 -9.049 -11.314 1.00 77.94 86 ALA A C 1
ATOM 690 O O . ALA A 1 86 ? 9.021 -9.652 -11.779 1.00 77.94 86 ALA A O 1
ATOM 691 N N . LEU A 1 87 ? 6.933 -8.870 -12.014 1.00 76.88 87 LEU A N 1
ATOM 692 C CA . LEU A 1 87 ? 6.746 -9.356 -13.388 1.00 76.88 87 LEU A CA 1
ATOM 693 C C . LEU A 1 87 ? 7.655 -8.607 -14.365 1.00 76.88 87 LEU A C 1
ATOM 695 O O . LEU A 1 87 ? 7.780 -7.399 -14.197 1.00 76.88 87 LEU A O 1
ATOM 699 N N . PRO A 1 88 ? 8.272 -9.254 -15.375 1.00 75.12 88 PRO A N 1
ATOM 700 C CA . PRO A 1 88 ? 9.083 -8.572 -16.387 1.00 75.12 88 PRO A CA 1
ATOM 701 C C . PRO A 1 88 ? 8.384 -7.328 -16.936 1.00 75.12 88 PRO A C 1
ATOM 703 O O . PRO A 1 88 ? 7.159 -7.303 -17.028 1.00 75.12 88 PRO A O 1
ATOM 706 N N . HIS A 1 89 ? 9.154 -6.304 -17.313 1.00 68.94 89 HIS A N 1
ATOM 7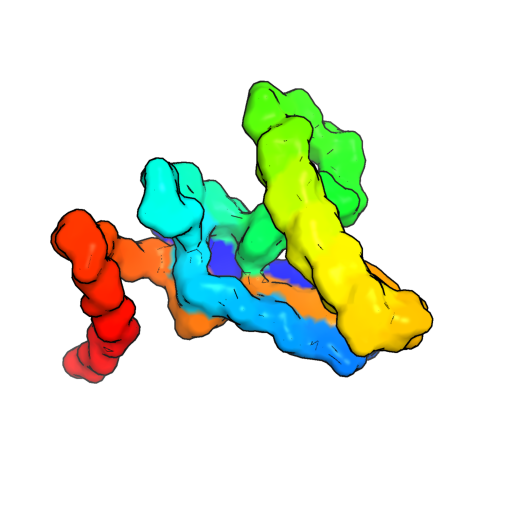07 C CA . HIS A 1 89 ? 8.551 -5.100 -17.878 1.00 68.94 89 HIS A CA 1
ATOM 708 C C . HIS A 1 89 ? 7.751 -5.447 -19.121 1.00 68.94 89 HIS A C 1
ATOM 710 O O . HIS A 1 89 ? 8.223 -6.175 -19.999 1.00 68.94 89 HIS A O 1
ATOM 716 N N . ALA A 1 90 ? 6.552 -4.883 -19.202 1.00 65.75 90 ALA A N 1
ATOM 717 C CA . ALA A 1 90 ? 5.846 -4.861 -20.461 1.00 65.75 90 ALA A CA 1
ATOM 718 C C . ALA A 1 90 ? 6.689 -4.093 -21.477 1.00 65.75 90 ALA A C 1
ATOM 720 O O . ALA A 1 90 ? 7.293 -3.070 -21.146 1.00 65.75 90 ALA A O 1
ATOM 721 N N . LEU A 1 91 ? 6.676 -4.532 -22.735 1.00 67.94 91 LEU A N 1
ATOM 722 C CA . LEU A 1 91 ? 7.043 -3.626 -23.819 1.00 67.94 91 LEU A CA 1
ATOM 723 C C . LEU A 1 91 ? 6.169 -2.368 -23.709 1.00 67.94 91 LEU A C 1
ATOM 725 O O . LEU A 1 91 ? 5.015 -2.447 -23.278 1.00 67.94 91 LEU A O 1
ATOM 729 N N . GLN A 1 92 ? 6.722 -1.212 -24.075 1.00 63.28 92 GLN A N 1
ATOM 730 C CA . GLN A 1 92 ? 6.049 0.075 -23.910 1.00 63.28 92 GLN A CA 1
ATOM 731 C C . GLN A 1 92 ? 4.614 0.017 -24.464 1.00 63.28 92 GLN A C 1
ATOM 733 O O . GLN A 1 92 ? 4.382 -0.433 -25.589 1.00 63.28 92 GLN A O 1
ATOM 738 N N . SER A 1 93 ? 3.648 0.433 -23.640 1.00 58.38 93 SER A N 1
ATOM 739 C CA . SER A 1 93 ? 2.211 0.417 -23.961 1.00 58.38 93 SER A CA 1
ATOM 740 C C . SER A 1 93 ? 1.581 -0.978 -24.135 1.00 58.38 93 SER A C 1
ATOM 742 O O . SER A 1 93 ? 0.573 -1.115 -24.832 1.00 58.38 93 SER A O 1
ATOM 744 N N . LYS A 1 94 ? 2.143 -2.026 -23.519 1.00 64.06 94 LYS A N 1
ATOM 745 C CA . LYS A 1 94 ? 1.554 -3.377 -23.462 1.00 64.06 94 LYS A CA 1
ATOM 746 C C . LYS A 1 94 ? 1.217 -3.782 -22.024 1.00 64.06 94 LYS A C 1
ATOM 748 O O . LYS A 1 94 ? 1.731 -3.213 -21.067 1.00 64.06 94 LYS A O 1
ATOM 753 N N . THR A 1 95 ? 0.354 -4.782 -21.883 1.00 62.28 95 THR A N 1
ATOM 754 C CA . THR A 1 95 ? 0.014 -5.419 -20.603 1.00 62.28 95 THR A CA 1
ATOM 755 C C . THR A 1 95 ? 0.738 -6.760 -20.523 1.00 62.28 95 THR A C 1
ATOM 757 O O . THR A 1 95 ? 0.688 -7.534 -21.478 1.00 62.28 95 THR A O 1
ATOM 760 N N . VAL A 1 96 ? 1.419 -7.041 -19.410 1.00 63.53 96 VAL A N 1
ATOM 761 C CA . VAL A 1 96 ? 2.017 -8.361 -19.151 1.00 63.53 96 VAL A CA 1
ATOM 762 C C . VAL A 1 96 ? 0.978 -9.232 -18.468 1.00 63.53 96 VAL A C 1
ATOM 764 O O . VAL A 1 96 ? 0.433 -8.857 -17.433 1.00 63.53 96 VAL A O 1
ATOM 767 N N . TYR A 1 97 ? 0.700 -10.390 -19.058 1.00 66.06 97 TYR A N 1
ATOM 768 C CA . TYR A 1 97 ? -0.093 -11.423 -18.404 1.00 66.06 97 TYR A CA 1
ATOM 769 C C . TYR A 1 97 ? 0.750 -12.105 -17.329 1.00 66.06 97 TYR A C 1
ATOM 771 O O . TYR A 1 97 ? 1.937 -12.359 -17.543 1.00 66.06 97 TYR A O 1
ATOM 779 N N . ILE A 1 98 ? 0.134 -12.422 -16.188 1.00 66.38 98 ILE A N 1
ATOM 780 C CA . ILE A 1 98 ? 0.771 -13.254 -15.165 1.00 66.38 98 ILE A CA 1
ATOM 781 C C . ILE A 1 98 ? 1.054 -14.618 -15.817 1.00 66.38 98 ILE A C 1
ATOM 783 O O . ILE A 1 98 ? 0.105 -15.261 -16.276 1.00 66.38 98 ILE A O 1
ATOM 787 N N . PRO A 1 99 ? 2.325 -15.045 -15.933 1.00 67.69 99 PRO A N 1
ATOM 788 C CA . PRO A 1 99 ? 2.641 -16.321 -16.553 1.00 67.69 99 PRO A CA 1
ATOM 789 C C . PRO A 1 99 ? 2.050 -17.452 -15.708 1.00 67.69 99 PRO A C 1
ATOM 791 O O . PRO A 1 99 ? 2.198 -17.460 -14.487 1.00 67.69 99 PRO A O 1
ATOM 794 N N . VAL A 1 100 ? 1.380 -18.400 -16.362 1.00 70.31 100 VAL A N 1
ATOM 795 C CA . VAL A 1 100 ? 0.978 -19.656 -15.720 1.00 70.31 100 VAL A CA 1
ATOM 796 C C . VAL A 1 100 ? 2.262 -20.442 -15.457 1.00 70.31 100 VAL A C 1
ATOM 798 O O . VAL A 1 100 ? 3.062 -20.614 -16.381 1.00 70.31 100 VAL A O 1
ATOM 801 N N . GLU A 1 101 ? 2.495 -20.859 -14.212 1.00 66.06 101 GLU A N 1
ATOM 802 C CA . GLU A 1 101 ? 3.612 -21.752 -13.890 1.00 66.06 101 GLU A CA 1
ATOM 803 C C . GLU A 1 101 ? 3.521 -23.012 -14.769 1.00 66.06 101 GLU A C 1
ATOM 805 O O . GLU A 1 101 ? 2.433 -23.556 -14.969 1.00 66.06 101 GLU A O 1
ATOM 810 N N . LYS A 1 102 ? 4.653 -23.420 -15.354 1.00 51.66 102 LYS A N 1
ATOM 811 C CA . LYS A 1 102 ? 4.776 -24.700 -16.062 1.00 51.66 102 LYS A CA 1
ATOM 812 C C . LYS A 1 102 ? 5.117 -25.807 -15.083 1.00 51.66 102 LYS A C 1
ATOM 814 O O . LYS A 1 102 ? 5.972 -25.542 -14.210 1.00 51.66 102 LYS A O 1
#

Solvent-accessible surface area (backbone atoms only — not comparable to full-atom values): 6044 Å² total; per-residue (Å²): 122,68,31,37,64,39,71,41,88,90,38,77,65,79,44,79,47,73,46,66,43,30,51,46,97,90,44,89,58,65,32,68,26,32,72,30,42,55,50,57,74,42,81,81,68,75,59,96,58,34,71,62,44,23,48,55,18,43,50,57,45,50,50,51,24,57,80,48,73,58,74,52,53,72,65,25,35,29,32,35,39,79,32,38,51,63,70,74,82,47,60,90,98,53,82,68,74,85,77,78,85,130

Radius of gyration: 14.41 Å; Cα contacts (8 Å, |Δi|>4): 146; chains: 1; bounding box: 33×37×40 Å

Nearest PDB structures (foldseek):
  5ex6-assembly2_A  TM=4.855E-01  e=4.718E+00  Streptomyces toyocaensis
  5vhj-assembly1_E  TM=5.552E-01  e=5.396E+00  Homo sapiens
  5vhm-assembly1_D  TM=2.364E-01  e=7.547E+00  Homo sapiens

Mean predicted aligned error: 5.67 Å